Protein AF-A0A957V1R6-F1 (afdb_monomer_lite)

Sequence (101 aa):
YTYDNTAAIDGTAAFANASVSVTCWKPPVVKTANTSYNRVFDYDIVKTADPLEQTIYFTDTATFGYTLQVTKFIKEEYGFAVGGTIVIANPAPIDANLATI

Radius of gyration: 39.87 Å; chains: 1; bounding box: 86×33×103 Å

Secondary structure (DSSP, 8-state):
-EEEEEEE-TTSS-EEEEEEEPPP----EEE--EEEEEEEEEEEEEEEEESS-----TT-----EEEEEEEEEEEEEEEEEEE--EEE---SSS---PPP-

Foldseek 3Di:
DKDKDKDDDPPDPDIDIDIDDDDDWDWDKDKDKDKDKDWDKDKDKDKDWVPPDDDDDPPDDDDIDIDIDIDIDTPDMGDIDIDMDIDTDGPDPDDDDDDDD

Structure (mmCIF, N/CA/C/O backbone):
data_AF-A0A957V1R6-F1
#
_entry.id   AF-A0A957V1R6-F1
#
loop_
_atom_site.group_PDB
_atom_site.id
_atom_site.type_symbol
_atom_site.label_atom_id
_atom_site.label_alt_id
_atom_site.label_comp_id
_atom_site.label_asym_id
_atom_site.label_entity_id
_atom_site.label_seq_id
_atom_site.pdbx_PDB_ins_code
_atom_site.Cartn_x
_atom_site.Cartn_y
_atom_site.Cartn_z
_atom_site.occupancy
_atom_site.B_iso_or_equiv
_atom_site.auth_seq_id
_atom_site.auth_comp_id
_atom_site.auth_asym_id
_atom_site.auth_atom_id
_atom_site.pdbx_PDB_model_num
ATOM 1 N N . TYR A 1 1 ? 16.214 5.463 -34.983 1.00 84.81 1 TYR A N 1
ATOM 2 C CA . TYR A 1 1 ? 17.019 6.686 -35.171 1.00 84.81 1 TYR A CA 1
ATOM 3 C C . TYR A 1 1 ? 17.867 6.483 -36.410 1.00 84.81 1 TYR A C 1
ATOM 5 O O . TYR A 1 1 ? 18.379 5.386 -36.575 1.00 84.81 1 TYR A O 1
ATOM 13 N N . THR A 1 2 ? 17.976 7.474 -37.287 1.00 92.94 2 THR A N 1
ATOM 14 C CA . THR A 1 2 ? 18.847 7.378 -38.465 1.00 92.94 2 THR A CA 1
ATOM 15 C C . THR A 1 2 ? 20.177 8.026 -38.131 1.00 92.94 2 THR A C 1
ATOM 17 O O . THR A 1 2 ? 20.194 9.167 -37.675 1.00 92.94 2 THR A O 1
ATOM 20 N N . TYR A 1 3 ? 21.265 7.286 -38.320 1.00 94.25 3 TYR A N 1
ATOM 21 C CA . TYR A 1 3 ? 22.615 7.811 -38.198 1.00 94.25 3 TYR A CA 1
ATOM 22 C C . TYR A 1 3 ? 23.196 8.012 -39.591 1.00 94.25 3 TYR A C 1
ATOM 24 O O . TYR A 1 3 ? 23.300 7.052 -40.360 1.00 94.25 3 TYR A O 1
ATOM 32 N N . ASP A 1 4 ? 23.572 9.248 -39.888 1.00 95.31 4 ASP A N 1
ATOM 33 C CA . ASP A 1 4 ? 24.214 9.618 -41.141 1.00 95.31 4 ASP A CA 1
ATOM 34 C C . ASP A 1 4 ? 25.728 9.656 -40.944 1.00 95.31 4 ASP A C 1
ATOM 36 O O . ASP A 1 4 ? 26.235 10.197 -39.961 1.00 95.31 4 ASP A O 1
ATOM 40 N N . ASN A 1 5 ? 26.450 9.075 -41.893 1.00 94.50 5 ASN A N 1
ATOM 41 C CA . ASN A 1 5 ? 27.896 9.136 -41.975 1.00 94.50 5 ASN A CA 1
ATOM 42 C C . ASN A 1 5 ? 28.298 9.809 -43.289 1.00 94.50 5 ASN A C 1
ATOM 44 O O . ASN A 1 5 ? 27.835 9.418 -44.364 1.00 94.50 5 ASN A O 1
ATOM 48 N N . THR A 1 6 ? 29.201 10.780 -43.197 1.00 96.12 6 THR A N 1
ATOM 49 C CA . THR A 1 6 ? 29.745 11.508 -44.343 1.00 96.12 6 THR A CA 1
ATOM 50 C C . THR A 1 6 ? 31.246 11.278 -44.411 1.00 96.12 6 THR A C 1
ATOM 52 O O . THR A 1 6 ? 31.976 11.637 -43.490 1.00 96.12 6 THR A O 1
ATOM 55 N N . ALA A 1 7 ? 31.717 10.710 -45.518 1.00 95.25 7 ALA A N 1
ATOM 56 C CA . ALA A 1 7 ? 33.136 10.653 -45.844 1.00 95.25 7 ALA A CA 1
ATOM 57 C C . ALA A 1 7 ? 33.479 11.804 -46.796 1.00 95.25 7 ALA A C 1
ATOM 59 O O . ALA A 1 7 ? 32.769 12.022 -47.778 1.00 95.25 7 ALA A O 1
ATOM 60 N N . ALA A 1 8 ? 34.571 12.519 -46.531 1.00 96.06 8 ALA A N 1
ATOM 61 C CA . ALA A 1 8 ? 35.069 13.598 -47.381 1.00 96.06 8 ALA A CA 1
ATOM 62 C C . ALA A 1 8 ? 36.575 13.442 -47.616 1.00 96.06 8 ALA A C 1
ATOM 64 O O . ALA A 1 8 ? 37.285 12.897 -46.769 1.00 96.06 8 ALA A O 1
ATOM 65 N N . ILE A 1 9 ? 37.055 13.911 -48.768 1.00 95.69 9 ILE A N 1
ATOM 66 C CA . ILE A 1 9 ? 38.485 13.929 -49.100 1.00 95.69 9 ILE A CA 1
ATOM 67 C C . ILE A 1 9 ? 39.021 15.334 -48.833 1.00 95.69 9 ILE A C 1
ATOM 69 O O . ILE A 1 9 ? 38.605 16.292 -49.491 1.00 95.69 9 ILE A O 1
ATOM 73 N N . ASP A 1 10 ? 39.958 15.441 -47.891 1.00 93.00 10 ASP A N 1
ATOM 74 C CA . ASP A 1 10 ? 40.555 16.718 -47.503 1.00 93.00 10 ASP A CA 1
ATOM 75 C C . ASP A 1 10 ? 41.293 17.389 -48.676 1.00 93.00 10 ASP A C 1
ATOM 77 O O . ASP A 1 10 ? 41.910 16.729 -49.514 1.00 93.00 10 ASP A O 1
ATOM 81 N N . GLY A 1 11 ? 41.183 18.714 -48.767 1.00 91.88 11 GLY A N 1
ATOM 82 C CA . GLY A 1 11 ? 41.698 19.500 -49.893 1.00 91.88 11 GLY A CA 1
ATOM 83 C C . GLY A 1 11 ? 40.868 19.427 -51.185 1.00 91.88 11 GLY A C 1
ATOM 84 O O . GLY A 1 11 ? 41.285 19.988 -52.199 1.00 91.88 11 GLY A O 1
ATOM 85 N N . THR A 1 12 ? 39.694 18.782 -51.179 1.00 94.06 12 THR A N 1
ATOM 86 C CA . THR A 1 12 ? 38.767 18.733 -52.327 1.00 94.06 12 THR A CA 1
ATOM 87 C C . THR A 1 12 ? 37.324 19.052 -51.916 1.00 94.06 12 THR A C 1
ATOM 89 O O . THR A 1 12 ? 37.004 19.113 -50.734 1.00 94.06 12 THR A O 1
ATOM 92 N N . ALA A 1 13 ? 36.424 19.222 -52.893 1.00 93.75 13 ALA A N 1
ATOM 93 C CA . ALA A 1 13 ? 34.980 19.338 -52.650 1.00 93.75 13 ALA A CA 1
ATOM 94 C C . ALA A 1 13 ? 34.240 17.980 -52.676 1.00 93.75 13 ALA A C 1
ATOM 96 O O . ALA A 1 13 ? 33.010 17.949 -52.668 1.00 93.75 13 ALA A O 1
ATOM 97 N N . ALA A 1 14 ? 34.960 16.855 -52.764 1.00 95.50 14 ALA A N 1
ATOM 98 C CA . ALA A 1 14 ? 34.356 15.535 -52.901 1.00 95.50 14 ALA A CA 1
ATOM 99 C C . ALA A 1 14 ? 33.896 14.976 -51.546 1.00 95.50 14 ALA A C 1
ATOM 101 O O . ALA A 1 14 ? 34.672 14.913 -50.589 1.00 95.50 14 ALA A O 1
ATOM 102 N N . PHE A 1 15 ? 32.648 14.507 -51.493 1.00 95.88 15 PHE A N 1
ATOM 103 C CA . PHE A 1 15 ? 32.078 13.810 -50.343 1.00 95.88 15 PHE A CA 1
ATOM 104 C C . PHE A 1 15 ? 31.107 12.711 -50.784 1.00 95.88 15 PHE A C 1
ATOM 106 O O . PHE A 1 15 ? 30.566 12.738 -51.890 1.00 95.88 15 PHE A O 1
ATOM 113 N N . ALA A 1 16 ? 30.871 11.752 -49.895 1.00 97.25 16 ALA A N 1
ATOM 114 C CA . ALA A 1 16 ? 29.853 10.722 -50.039 1.00 97.25 16 ALA A CA 1
ATOM 115 C C . ALA A 1 16 ? 29.123 10.534 -48.706 1.00 97.25 16 ALA A C 1
ATOM 117 O O . ALA A 1 16 ? 29.744 10.554 -47.642 1.00 97.25 16 ALA A O 1
ATOM 118 N N . ASN A 1 17 ? 27.808 10.330 -48.777 1.00 96.00 17 ASN A N 1
ATOM 119 C CA . ASN A 1 17 ? 26.959 10.094 -47.613 1.00 96.00 17 ASN A CA 1
ATOM 120 C C . ASN A 1 17 ? 26.430 8.663 -47.622 1.00 96.00 17 ASN A C 1
ATOM 122 O O . ASN A 1 17 ? 26.106 8.117 -48.678 1.00 96.00 17 ASN A O 1
ATOM 126 N N . ALA A 1 18 ? 26.286 8.093 -46.434 1.00 96.56 18 ALA A N 1
ATOM 127 C CA . ALA A 1 18 ? 25.558 6.858 -46.202 1.00 96.56 18 ALA A CA 1
ATOM 128 C C . ALA A 1 18 ? 24.782 6.968 -44.888 1.00 96.56 18 ALA A C 1
ATOM 130 O O . ALA A 1 18 ? 25.246 7.600 -43.943 1.00 96.56 18 ALA A O 1
ATOM 131 N N . SER A 1 19 ? 23.626 6.313 -44.816 1.00 95.25 19 SER A N 1
ATOM 132 C CA . SER A 1 19 ? 22.758 6.350 -43.638 1.00 95.25 19 SER A CA 1
ATOM 133 C C . SER A 1 19 ? 22.452 4.940 -43.159 1.00 95.25 19 SER A C 1
ATOM 135 O O . SER A 1 19 ? 22.253 4.028 -43.964 1.00 95.25 19 SER A O 1
ATOM 137 N N . VAL A 1 20 ? 22.357 4.761 -41.843 1.00 95.19 20 VAL A N 1
ATOM 138 C CA . VAL A 1 20 ? 21.907 3.513 -41.220 1.00 95.19 20 VAL A CA 1
ATOM 139 C C . VAL A 1 20 ? 20.742 3.779 -40.276 1.00 95.19 20 VAL A C 1
ATOM 141 O O . VAL A 1 20 ? 20.750 4.720 -39.484 1.00 95.19 20 VAL A O 1
ATOM 144 N N . SER A 1 21 ? 19.721 2.926 -40.346 1.00 93.81 21 SER A N 1
ATOM 145 C CA . SER A 1 21 ? 18.629 2.933 -39.374 1.00 93.81 21 SER A CA 1
ATOM 146 C C . SER A 1 21 ? 19.026 2.126 -38.142 1.00 93.81 21 SER A C 1
ATOM 148 O O . SER A 1 21 ? 19.163 0.907 -38.196 1.00 93.81 21 SER A O 1
ATOM 150 N N . VAL A 1 22 ? 19.183 2.811 -37.014 1.00 91.69 22 VAL A N 1
ATOM 151 C CA . VAL A 1 22 ? 19.466 2.224 -35.704 1.00 91.69 22 VAL A CA 1
ATOM 152 C C . VAL A 1 22 ? 18.158 1.999 -34.950 1.00 91.69 22 VAL A C 1
ATOM 154 O O . VAL A 1 22 ? 17.406 2.944 -34.675 1.00 91.69 22 VAL A O 1
ATOM 157 N N . THR A 1 23 ? 17.907 0.746 -34.580 1.00 92.62 23 THR A N 1
ATOM 158 C CA . THR A 1 23 ? 16.805 0.372 -33.686 1.00 92.62 23 THR A CA 1
ATOM 159 C C . THR A 1 23 ? 17.340 0.242 -32.267 1.00 92.62 23 THR A C 1
ATOM 161 O O . THR A 1 23 ? 18.184 -0.609 -31.998 1.00 92.62 23 THR A O 1
ATOM 164 N N . CYS A 1 24 ? 16.855 1.088 -31.360 1.00 90.69 24 CYS A N 1
ATOM 165 C CA . CYS A 1 24 ? 17.240 1.053 -29.952 1.00 90.69 24 CYS A CA 1
ATOM 166 C C . CYS A 1 24 ? 16.181 0.303 -29.143 1.00 90.69 24 CYS A C 1
ATOM 168 O O . CYS A 1 24 ? 14.998 0.639 -29.205 1.00 90.69 24 CYS A O 1
ATOM 170 N N . TRP A 1 25 ? 16.615 -0.669 -28.346 1.00 92.25 25 TRP A N 1
ATOM 171 C CA . TRP A 1 25 ? 15.746 -1.469 -27.489 1.00 92.25 25 TRP A CA 1
ATOM 172 C C . TRP A 1 25 ? 15.901 -1.020 -26.041 1.00 92.25 25 TRP A C 1
ATOM 174 O O . TRP A 1 25 ? 17.003 -1.023 -25.497 1.00 92.25 25 TRP A O 1
ATOM 184 N N . LYS A 1 26 ? 14.796 -0.623 -25.409 1.00 90.69 26 LYS A N 1
ATOM 185 C CA . LYS A 1 26 ? 14.761 -0.259 -23.990 1.00 90.69 26 LYS A CA 1
ATOM 186 C C . LYS A 1 26 ? 13.928 -1.296 -23.240 1.00 90.69 26 LYS A C 1
ATOM 188 O O . LYS A 1 26 ? 12.737 -1.395 -23.540 1.00 90.69 26 LYS A O 1
ATOM 193 N N . PRO A 1 27 ? 14.500 -2.029 -22.268 1.00 92.38 27 PRO A N 1
ATOM 194 C CA . PRO A 1 27 ? 13.726 -2.928 -21.424 1.00 92.38 27 PRO A CA 1
ATOM 195 C C . PRO A 1 27 ? 12.591 -2.171 -20.721 1.00 92.38 27 PRO A C 1
ATOM 197 O O . PRO A 1 27 ? 12.860 -1.180 -20.028 1.00 92.38 27 PRO A O 1
ATOM 200 N N . PRO A 1 28 ? 11.321 -2.575 -20.896 1.00 94.12 28 PRO A N 1
ATOM 201 C CA . PRO A 1 28 ? 10.247 -2.048 -20.076 1.00 94.12 28 PRO A CA 1
ATOM 202 C C . PRO A 1 28 ? 10.418 -2.541 -18.640 1.00 94.12 28 PRO A C 1
ATOM 204 O O . PRO A 1 28 ? 10.862 -3.664 -18.394 1.00 94.12 28 PRO A O 1
ATOM 207 N N . VAL A 1 29 ? 10.021 -1.694 -17.694 1.00 95.75 29 VAL A N 1
ATOM 208 C CA . VAL A 1 29 ? 9.969 -2.040 -16.275 1.00 95.75 29 VAL A CA 1
ATOM 209 C C . VAL A 1 29 ? 8.525 -1.922 -15.827 1.00 95.75 29 VAL A C 1
ATOM 211 O O . VAL A 1 29 ? 7.942 -0.838 -15.874 1.00 95.75 29 VAL A O 1
ATOM 214 N N . VAL A 1 30 ? 7.954 -3.038 -15.388 1.00 96.50 30 VAL A N 1
ATOM 215 C CA . VAL A 1 30 ? 6.609 -3.095 -14.814 1.00 96.50 30 VAL A CA 1
ATOM 216 C C . VAL A 1 30 ? 6.742 -3.480 -13.350 1.00 96.50 30 VAL A C 1
ATOM 218 O O . VAL A 1 30 ? 7.511 -4.377 -13.006 1.00 96.50 30 VAL A O 1
ATOM 221 N N . LYS A 1 31 ? 6.005 -2.788 -12.482 1.00 96.56 31 LYS A N 1
ATOM 222 C CA . LYS A 1 31 ? 6.003 -3.059 -11.045 1.00 96.56 31 LYS A CA 1
ATOM 223 C C . LYS A 1 31 ? 4.591 -3.116 -10.495 1.00 96.56 31 LYS A C 1
ATOM 225 O O . LYS A 1 31 ? 3.733 -2.335 -10.904 1.00 96.56 31 LYS A O 1
ATOM 230 N N . THR A 1 32 ? 4.385 -4.009 -9.540 1.00 97.62 32 THR A N 1
ATOM 231 C CA . THR A 1 32 ? 3.182 -4.050 -8.707 1.00 97.62 32 THR A CA 1
ATOM 232 C C . THR A 1 32 ? 3.526 -3.608 -7.289 1.00 97.62 32 THR A C 1
ATOM 234 O O . THR A 1 32 ? 4.669 -3.736 -6.850 1.00 97.62 32 THR A O 1
ATOM 237 N N . ALA A 1 33 ? 2.546 -3.051 -6.582 1.00 97.56 33 ALA A N 1
ATOM 238 C CA . ALA A 1 33 ? 2.683 -2.676 -5.182 1.00 97.56 33 ALA A CA 1
ATOM 239 C C . ALA A 1 33 ? 1.397 -3.050 -4.447 1.00 97.56 33 ALA A C 1
ATOM 241 O O . ALA A 1 33 ? 0.355 -2.430 -4.643 1.00 97.56 33 ALA A O 1
ATOM 242 N N . ASN A 1 34 ? 1.489 -4.076 -3.613 1.00 98.12 34 ASN A N 1
ATOM 243 C CA . ASN A 1 34 ? 0.439 -4.513 -2.711 1.00 98.12 34 ASN A CA 1
ATOM 244 C C . ASN A 1 34 ? 0.835 -4.068 -1.310 1.00 98.12 34 ASN A C 1
ATOM 246 O O . ASN A 1 34 ? 1.841 -4.529 -0.765 1.00 98.12 34 ASN A O 1
ATOM 250 N N . THR A 1 35 ? 0.075 -3.130 -0.759 1.00 98.19 35 THR A N 1
ATOM 251 C CA . THR A 1 35 ? 0.341 -2.562 0.559 1.00 98.19 35 THR A CA 1
ATOM 252 C C . THR A 1 35 ? -0.545 -3.221 1.606 1.00 98.19 35 THR A C 1
ATOM 254 O O . THR A 1 35 ? -1.692 -3.582 1.342 1.00 98.19 35 THR A O 1
ATOM 257 N N . SER A 1 36 ? -0.013 -3.374 2.812 1.00 98.12 36 SER A N 1
ATOM 258 C CA . SER A 1 36 ? -0.768 -3.874 3.958 1.00 98.12 36 SER A CA 1
ATOM 259 C C . SER A 1 36 ? -0.274 -3.235 5.246 1.00 98.12 36 SER A C 1
ATOM 261 O O . SER A 1 36 ? 0.898 -2.879 5.361 1.00 98.12 36 SER A O 1
ATOM 263 N N . TYR A 1 37 ? -1.171 -3.117 6.219 1.00 98.62 37 TYR A N 1
ATOM 264 C CA . TYR A 1 37 ? -0.856 -2.777 7.601 1.00 98.62 37 TYR A CA 1
ATOM 265 C C . TYR A 1 37 ? -1.987 -3.270 8.510 1.00 98.62 37 TYR A C 1
ATOM 267 O O . TYR A 1 37 ? -3.105 -3.523 8.051 1.00 98.62 37 TYR A O 1
ATOM 275 N N . ASN A 1 38 ? -1.692 -3.388 9.798 1.00 98.50 38 ASN A N 1
ATOM 276 C CA . ASN A 1 38 ? -2.652 -3.706 10.842 1.00 98.50 38 ASN A CA 1
ATOM 277 C C . ASN A 1 38 ? -3.096 -2.419 11.536 1.00 98.50 38 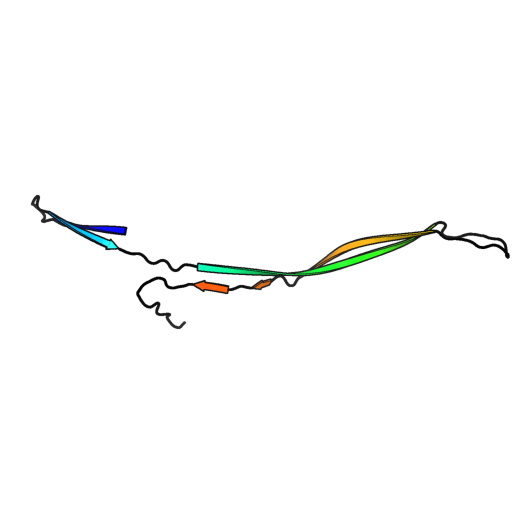ASN A C 1
ATOM 279 O O . ASN A 1 38 ? -2.278 -1.542 11.813 1.00 98.50 38 ASN A O 1
ATOM 283 N N . ARG A 1 39 ? -4.385 -2.337 11.870 1.00 98.31 39 ARG A N 1
ATOM 284 C CA . ARG A 1 39 ? -4.960 -1.249 12.665 1.00 98.31 39 ARG A CA 1
ATOM 285 C C . ARG A 1 39 ? -5.754 -1.830 13.824 1.00 98.31 39 ARG A C 1
ATOM 287 O O . ARG A 1 39 ? -6.687 -2.602 13.607 1.00 98.31 39 ARG A O 1
ATOM 294 N N . VAL A 1 40 ? -5.397 -1.433 15.039 1.00 98.31 40 VAL A N 1
ATOM 295 C CA . VAL A 1 40 ? -6.088 -1.829 16.269 1.00 98.31 40 VAL A CA 1
ATOM 296 C C . VAL A 1 40 ? -6.994 -0.692 16.711 1.00 98.31 40 VAL A C 1
ATOM 298 O O . VAL A 1 40 ? -6.577 0.465 16.793 1.00 98.31 40 VAL A O 1
ATOM 301 N N . PHE A 1 41 ? -8.244 -1.035 17.000 1.00 97.81 41 PHE A N 1
ATOM 302 C CA . PHE A 1 41 ? -9.214 -0.113 17.568 1.00 97.81 41 PHE A CA 1
ATOM 303 C C . PHE A 1 41 ? -9.494 -0.494 19.010 1.00 97.81 41 PHE A C 1
ATOM 305 O O . PHE A 1 41 ? -9.784 -1.657 19.286 1.00 97.81 41 PHE A O 1
ATOM 312 N N . ASP A 1 42 ? -9.486 0.508 19.876 1.00 98.00 42 ASP A N 1
ATOM 313 C CA . ASP A 1 42 ? -10.018 0.395 21.225 1.00 98.00 42 ASP A CA 1
ATOM 314 C C . ASP A 1 42 ? -11.350 1.147 21.305 1.00 98.00 42 ASP A C 1
ATOM 316 O O . ASP A 1 42 ? -11.683 2.003 20.471 1.00 98.00 42 ASP A O 1
ATOM 320 N N . TYR A 1 43 ? -12.133 0.775 22.311 1.00 97.56 43 TYR A N 1
ATOM 321 C CA . TYR A 1 43 ? -13.446 1.334 22.574 1.00 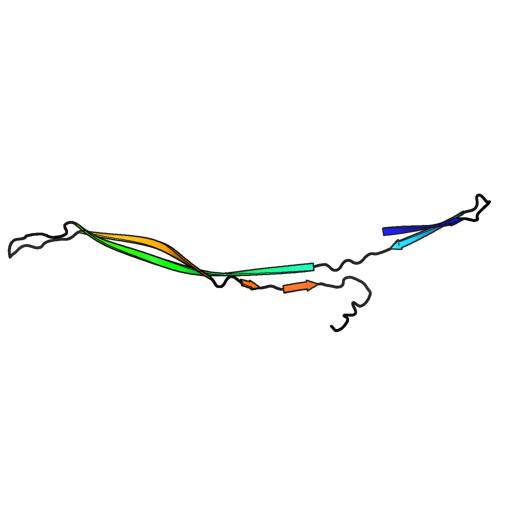97.56 43 TYR A CA 1
ATOM 322 C C . TYR A 1 43 ? -13.515 1.721 24.041 1.00 97.56 43 TYR A C 1
ATOM 324 O O . TYR A 1 43 ? -13.302 0.881 24.913 1.00 97.56 43 TYR A O 1
ATOM 332 N N . ASP A 1 44 ? -13.842 2.978 24.295 1.00 97.56 44 ASP A N 1
ATOM 333 C CA . ASP A 1 44 ? -14.262 3.421 25.615 1.00 97.56 44 ASP A CA 1
ATOM 334 C C . ASP A 1 44 ? -15.788 3.330 25.702 1.00 97.56 44 ASP A C 1
ATOM 336 O O . ASP A 1 44 ? -16.491 3.776 24.791 1.00 97.56 44 ASP A O 1
ATOM 340 N N . ILE A 1 45 ? -16.299 2.702 26.760 1.00 97.44 45 ILE A N 1
ATOM 341 C CA . ILE A 1 45 ? -17.732 2.478 26.960 1.00 97.44 45 ILE A CA 1
ATOM 342 C C . ILE A 1 45 ? -18.110 3.020 28.329 1.00 97.44 45 ILE A C 1
ATOM 344 O O . ILE A 1 45 ? -17.825 2.411 29.359 1.00 97.44 45 ILE A O 1
ATOM 348 N N . VAL A 1 46 ? -18.824 4.138 28.323 1.00 97.50 46 VAL A N 1
ATOM 349 C CA . VAL A 1 46 ? -19.333 4.774 29.533 1.00 97.50 46 VAL A CA 1
ATOM 350 C C . VAL A 1 46 ? -20.816 4.460 29.666 1.00 97.50 46 VAL A C 1
ATOM 352 O O . VAL A 1 46 ? -21.604 4.721 28.756 1.00 97.50 46 VAL A O 1
ATOM 355 N N . LYS A 1 47 ? -21.200 3.901 30.816 1.00 97.00 47 LYS A N 1
ATOM 356 C CA . LYS A 1 47 ? -22.596 3.680 31.194 1.00 97.00 47 LYS A CA 1
ATOM 357 C C . LYS A 1 47 ? -22.977 4.646 32.303 1.00 97.00 47 LYS A C 1
ATOM 359 O O . LYS A 1 47 ? -22.337 4.654 33.350 1.00 97.00 47 LYS A O 1
ATOM 364 N N . THR A 1 48 ? -24.048 5.398 32.101 1.00 96.88 48 THR A N 1
ATOM 365 C CA . THR A 1 48 ? -24.639 6.254 33.133 1.00 96.88 48 THR A CA 1
ATOM 366 C C . THR A 1 48 ? -26.070 5.823 33.415 1.00 96.88 48 THR A C 1
ATOM 368 O O . THR A 1 48 ? -26.745 5.274 32.542 1.00 96.88 48 THR A O 1
ATOM 371 N N . ALA A 1 49 ? -26.507 6.017 34.657 1.00 97.06 49 ALA A N 1
ATOM 372 C CA . ALA A 1 49 ? -27.881 5.806 35.092 1.00 97.06 49 ALA A CA 1
ATOM 373 C C . ALA A 1 49 ? -28.505 7.164 35.415 1.00 97.06 49 ALA A C 1
ATOM 375 O O . ALA A 1 49 ? -27.835 8.000 36.020 1.00 97.06 49 ALA A O 1
ATOM 376 N N . ASP A 1 50 ? -29.759 7.371 35.027 1.00 94.69 50 ASP A N 1
ATOM 377 C CA . ASP A 1 50 ? -30.533 8.540 35.435 1.00 94.69 50 ASP A CA 1
ATOM 378 C C . ASP A 1 50 ? -31.952 8.115 35.863 1.00 94.69 50 ASP A C 1
ATOM 380 O O . ASP A 1 50 ? -32.697 7.551 35.046 1.00 94.69 50 ASP A O 1
ATOM 384 N N . PRO A 1 51 ? -32.327 8.325 37.140 1.00 93.62 51 PRO A N 1
ATOM 385 C CA . PRO A 1 51 ? -31.478 8.824 38.236 1.00 93.62 51 PRO A CA 1
ATOM 386 C C . PRO A 1 51 ? -30.446 7.779 38.696 1.00 93.62 51 PRO A C 1
ATOM 388 O O . PRO A 1 51 ? -30.571 6.606 38.378 1.00 93.62 51 PRO A O 1
ATOM 391 N N . LEU A 1 52 ? -29.415 8.176 39.447 1.00 94.44 52 LEU A N 1
ATOM 392 C CA . LEU A 1 52 ? -28.404 7.242 39.985 1.00 94.44 52 LEU A CA 1
ATOM 393 C C . LEU A 1 52 ? -28.934 6.390 41.146 1.00 94.44 52 LEU A C 1
ATOM 395 O O . LEU A 1 52 ? -28.523 5.245 41.310 1.00 94.44 52 LEU A O 1
ATOM 399 N N . GLU A 1 53 ? -29.869 6.939 41.919 1.00 94.38 53 GLU A N 1
ATOM 400 C CA . GLU A 1 53 ? -30.513 6.295 43.062 1.00 94.38 53 GLU A CA 1
ATOM 401 C C . GLU A 1 53 ? -31.980 6.746 43.141 1.00 94.38 53 GLU A C 1
ATOM 403 O O . GLU A 1 53 ? -32.327 7.840 42.690 1.00 94.38 53 GLU A O 1
ATOM 408 N N . GLN A 1 54 ? -32.848 5.909 43.715 1.00 95.00 54 GLN A N 1
ATOM 409 C CA . GLN A 1 54 ? -34.244 6.251 44.005 1.00 95.00 54 GLN A CA 1
ATOM 410 C C . GLN A 1 54 ? -34.656 5.674 45.359 1.00 95.00 54 GLN A C 1
ATOM 412 O O . GLN A 1 54 ? -34.309 4.539 45.685 1.00 95.00 54 GLN A O 1
ATOM 417 N N . THR A 1 55 ? -35.458 6.431 46.108 1.00 95.38 55 THR A N 1
ATOM 418 C CA . THR A 1 55 ? -36.140 5.951 47.316 1.00 95.38 55 THR A CA 1
ATOM 419 C C . THR A 1 55 ? -37.598 5.671 46.978 1.00 95.38 55 THR A C 1
ATOM 421 O O . THR A 1 55 ? -38.287 6.554 46.471 1.00 95.38 55 THR A O 1
ATOM 424 N N . ILE A 1 56 ? -38.070 4.460 47.279 1.00 94.31 56 ILE A N 1
ATOM 425 C CA . ILE A 1 56 ? -39.441 4.006 47.008 1.00 94.31 56 ILE A CA 1
ATOM 426 C C . ILE A 1 56 ? -40.052 3.338 48.247 1.00 94.31 56 ILE A C 1
ATOM 428 O O . ILE A 1 56 ? -39.328 2.926 49.156 1.00 94.31 56 ILE A O 1
ATOM 432 N N . TYR A 1 57 ? -41.381 3.222 48.294 1.00 95.62 57 TYR A N 1
ATOM 433 C CA . TYR A 1 57 ? -42.070 2.484 49.356 1.00 95.62 57 TYR A CA 1
ATOM 434 C C . TYR A 1 57 ? -41.968 0.964 49.149 1.00 95.62 57 TYR A C 1
ATOM 436 O O . TYR A 1 57 ? -41.710 0.486 48.050 1.00 95.62 57 TYR A O 1
ATOM 444 N N . PHE A 1 58 ? -42.197 0.191 50.218 1.00 89.44 58 PHE A N 1
ATOM 445 C CA . PHE A 1 58 ? -41.984 -1.267 50.260 1.00 89.44 58 PHE A CA 1
ATOM 446 C C . PHE A 1 58 ? -42.744 -2.065 49.182 1.00 89.44 58 PHE A C 1
ATOM 448 O O . PHE A 1 58 ? -42.347 -3.177 48.849 1.00 89.44 58 PHE A O 1
ATOM 455 N N . THR A 1 59 ? -43.828 -1.514 48.636 1.00 94.12 59 THR A N 1
ATOM 456 C CA . THR A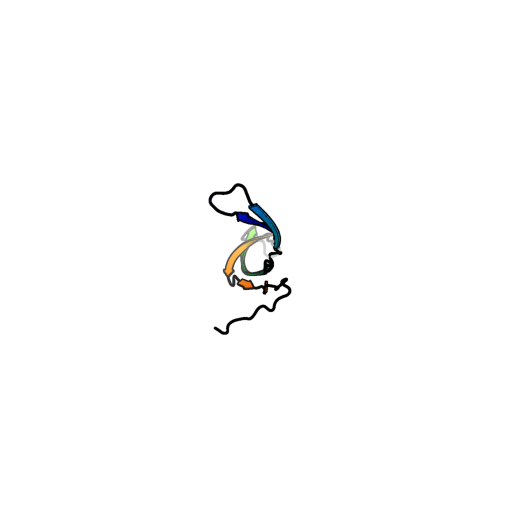 1 59 ? -44.663 -2.167 47.617 1.00 94.12 59 THR A CA 1
ATOM 457 C C . THR A 1 59 ? -44.453 -1.634 46.199 1.00 94.12 59 THR A C 1
ATOM 459 O O . THR A 1 59 ? -45.106 -2.124 45.281 1.00 94.12 59 THR A O 1
ATOM 462 N N . ASP A 1 60 ? -43.573 -0.650 46.010 1.00 95.12 60 ASP A N 1
ATOM 463 C CA . ASP A 1 60 ? -43.389 0.032 44.728 1.00 95.12 60 ASP A CA 1
ATOM 464 C C . ASP A 1 60 ? -42.218 -0.546 43.923 1.00 95.12 60 ASP A C 1
ATOM 466 O O . ASP A 1 60 ? -41.354 -1.263 44.432 1.00 95.12 60 ASP A O 1
ATOM 470 N N . THR A 1 61 ? -42.168 -0.191 42.638 1.00 92.50 61 THR A N 1
ATOM 471 C CA . THR A 1 61 ? -41.056 -0.510 41.736 1.00 92.50 61 THR A CA 1
ATOM 472 C C . THR A 1 61 ? -40.424 0.764 41.191 1.00 92.50 61 THR A C 1
ATOM 474 O O . THR A 1 61 ? -41.137 1.662 40.747 1.00 92.50 61 THR A O 1
ATOM 477 N N . ALA A 1 62 ? -39.094 0.809 41.157 1.00 92.56 62 ALA A N 1
ATOM 478 C CA . ALA A 1 62 ? -38.321 1.871 40.521 1.00 92.56 62 ALA A CA 1
ATOM 479 C C . ALA A 1 62 ? -37.847 1.451 39.125 1.00 92.56 62 ALA A C 1
ATOM 481 O O . ALA A 1 62 ? -37.458 0.302 38.905 1.00 92.56 62 ALA A O 1
ATOM 482 N N . THR A 1 63 ? -37.808 2.405 38.197 1.00 95.12 63 THR A N 1
ATOM 483 C CA . THR A 1 63 ? -37.192 2.236 36.875 1.00 95.12 63 THR A CA 1
ATOM 484 C C . THR A 1 63 ? -36.006 3.171 36.725 1.00 95.12 63 THR A C 1
ATOM 486 O O . THR A 1 63 ? -36.102 4.352 37.055 1.00 95.12 63 THR A O 1
ATOM 489 N N . PHE A 1 64 ? -34.924 2.651 36.158 1.00 95.38 64 PHE A N 1
ATOM 490 C CA . PHE A 1 64 ? -33.707 3.399 35.867 1.00 95.38 64 PHE A CA 1
ATOM 491 C C . PHE A 1 64 ? -33.529 3.515 34.357 1.00 95.38 64 PHE A C 1
ATOM 493 O O . PHE A 1 64 ? -33.545 2.504 33.648 1.00 95.38 64 PHE A O 1
ATOM 500 N N . GLY A 1 65 ? -33.348 4.740 33.866 1.00 96.75 65 GLY A N 1
ATOM 501 C CA . GLY A 1 65 ? -32.859 4.963 32.513 1.00 96.75 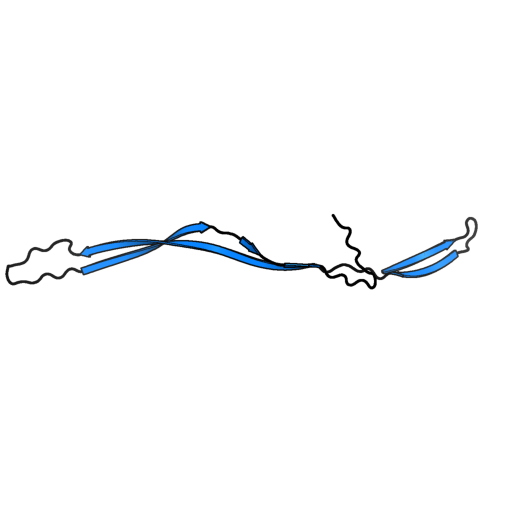65 GLY A CA 1
ATOM 502 C C . GLY A 1 65 ? -31.354 4.730 32.481 1.00 96.75 65 GLY A C 1
ATOM 503 O O . GLY A 1 65 ? -30.645 5.186 33.374 1.00 96.75 65 GLY A O 1
ATOM 504 N N . TYR A 1 66 ? -30.854 4.030 31.465 1.00 95.94 66 TYR A N 1
ATOM 505 C CA . TYR A 1 66 ? -29.417 3.887 31.252 1.00 95.94 66 TYR A CA 1
ATOM 506 C C . TYR A 1 66 ? -29.023 4.437 29.892 1.00 95.94 66 TYR A C 1
ATOM 508 O O . TYR A 1 66 ? -29.620 4.077 28.877 1.00 95.94 66 TYR A O 1
ATOM 516 N N . THR A 1 67 ? -27.961 5.233 29.877 1.00 97.38 67 THR A N 1
ATOM 517 C CA . THR A 1 67 ? -27.335 5.726 28.651 1.00 97.38 67 THR A CA 1
ATOM 518 C C . THR A 1 67 ? -25.976 5.062 28.492 1.00 97.38 67 THR A C 1
ATOM 520 O O . THR A 1 67 ? -25.189 4.998 29.436 1.00 97.38 67 THR A O 1
ATOM 523 N N . LEU A 1 68 ? -25.706 4.546 27.292 1.00 97.19 68 LEU A N 1
ATOM 524 C CA . LEU A 1 68 ? -24.407 4.003 26.907 1.00 97.19 68 LEU A CA 1
ATOM 525 C C . LEU A 1 68 ? -23.776 4.922 25.869 1.00 97.19 68 LEU A C 1
ATOM 527 O O . LEU A 1 68 ? -24.338 5.122 24.793 1.00 97.19 68 LEU A O 1
ATOM 531 N N . GLN A 1 69 ? -22.592 5.436 26.174 1.00 97.31 69 GLN A N 1
ATOM 532 C CA . GLN A 1 69 ? -21.759 6.151 25.220 1.00 97.31 69 GLN A CA 1
ATOM 533 C C . GLN A 1 69 ? -20.568 5.274 24.852 1.00 97.31 69 GLN A C 1
ATOM 535 O O . GLN A 1 69 ? -19.788 4.885 25.716 1.00 97.31 69 GLN A O 1
ATOM 540 N N . VAL A 1 70 ? -20.433 4.977 23.560 1.00 97.38 70 VAL A N 1
ATOM 541 C CA . VAL A 1 70 ? -19.328 4.182 23.019 1.00 97.38 70 VAL A CA 1
ATOM 542 C C . VAL A 1 70 ? -18.463 5.079 22.145 1.00 97.38 70 VAL A C 1
ATOM 544 O O . VAL A 1 70 ? -18.925 5.583 21.122 1.00 97.38 70 VAL A O 1
ATOM 547 N N . THR A 1 71 ? -17.200 5.247 22.519 1.00 97.75 71 THR A N 1
ATOM 548 C CA . THR A 1 71 ? -16.219 6.030 21.764 1.00 97.75 71 THR A CA 1
ATOM 549 C C . THR A 1 71 ? -15.175 5.093 21.176 1.00 97.75 71 THR A C 1
ATOM 551 O O . THR A 1 71 ? -14.398 4.482 21.902 1.00 97.75 71 THR A O 1
ATOM 554 N N . LYS A 1 72 ? -15.146 4.983 19.846 1.00 97.44 72 LYS A N 1
ATOM 555 C CA . LYS A 1 72 ? -14.135 4.212 19.112 1.00 97.44 72 LYS A CA 1
ATOM 556 C C . LYS A 1 72 ? -12.941 5.100 18.773 1.00 97.44 72 LYS A C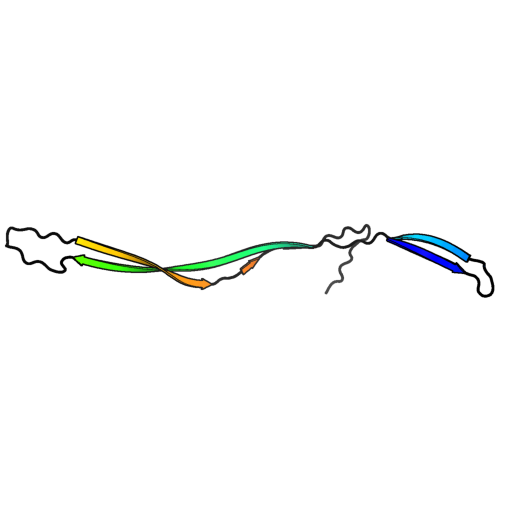 1
ATOM 558 O O . LYS A 1 72 ? -13.132 6.169 18.197 1.00 97.44 72 LYS A O 1
ATOM 563 N N . PHE 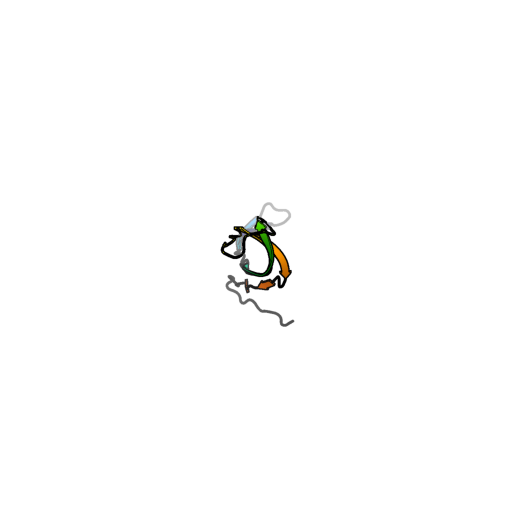A 1 73 ? -11.724 4.627 19.018 1.00 97.19 73 PHE A N 1
ATOM 564 C CA . PHE A 1 73 ? -10.503 5.320 18.602 1.00 97.19 73 PHE A CA 1
ATOM 565 C C . PHE A 1 73 ? -9.434 4.342 18.106 1.00 97.19 73 PHE A C 1
ATOM 567 O O . PHE A 1 73 ? -9.481 3.139 18.367 1.00 97.19 73 PHE A O 1
ATOM 574 N N . ILE A 1 74 ? -8.490 4.857 17.316 1.00 97.88 74 ILE A N 1
ATOM 575 C CA . ILE A 1 74 ? -7.343 4.076 16.846 1.00 97.88 74 ILE A CA 1
ATOM 576 C C . ILE A 1 74 ? -6.349 4.003 17.999 1.00 97.88 74 ILE A C 1
ATOM 578 O O . ILE A 1 74 ? -5.866 5.035 18.458 1.00 97.88 74 ILE A O 1
ATOM 582 N N . LYS A 1 75 ? -6.061 2.788 18.461 1.00 97.75 75 LYS A N 1
ATOM 583 C CA . LYS A 1 75 ? -5.061 2.545 19.500 1.00 97.75 75 LYS A CA 1
ATOM 584 C C . LYS A 1 75 ? -3.660 2.529 18.902 1.00 97.75 75 LYS A C 1
ATOM 586 O O . LYS A 1 75 ? -2.748 3.147 19.436 1.00 97.75 75 LYS A O 1
ATOM 591 N N . GLU A 1 76 ? -3.503 1.797 17.802 1.00 98.06 76 GLU A N 1
ATOM 592 C CA . GLU A 1 76 ? -2.199 1.524 17.208 1.00 98.06 76 GLU A CA 1
ATOM 593 C C . GLU A 1 76 ? -2.328 1.136 15.732 1.00 98.06 76 GLU A C 1
ATOM 595 O O . GLU A 1 76 ? -3.314 0.519 15.311 1.00 98.06 76 GLU A O 1
ATOM 600 N N . GLU A 1 77 ? -1.288 1.453 14.964 1.00 98.50 77 GLU A N 1
ATOM 601 C CA . GLU A 1 77 ? -1.063 0.948 13.615 1.00 98.50 77 GLU A CA 1
ATOM 602 C C . GLU A 1 77 ? 0.345 0.376 13.509 1.00 98.50 77 GLU A C 1
ATOM 604 O O . GLU A 1 77 ? 1.314 1.002 13.937 1.00 98.50 77 GLU A O 1
ATOM 609 N N . TYR A 1 78 ? 0.469 -0.815 12.933 1.00 98.12 78 TYR A N 1
ATOM 610 C CA . TYR A 1 78 ? 1.753 -1.505 12.814 1.00 98.12 78 TYR A CA 1
ATOM 611 C C . TYR A 1 78 ? 1.736 -2.506 11.658 1.00 98.12 78 TYR A C 1
ATOM 613 O O . TYR A 1 78 ? 0.732 -2.674 10.969 1.00 98.12 78 TYR A O 1
ATOM 621 N N . GLY A 1 79 ? 2.858 -3.191 11.424 1.00 98.06 79 GLY A N 1
ATOM 622 C CA . GLY A 1 79 ? 2.940 -4.221 10.381 1.00 98.06 79 GLY A CA 1
ATOM 623 C C . GLY A 1 79 ? 2.871 -3.659 8.959 1.00 98.06 79 GLY A C 1
ATOM 624 O O . GLY A 1 79 ? 2.399 -4.340 8.053 1.00 98.06 79 GLY A O 1
ATOM 625 N N . PHE A 1 80 ? 3.313 -2.413 8.769 1.00 98.31 80 PHE A N 1
ATOM 626 C CA . PHE A 1 80 ? 3.404 -1.785 7.456 1.00 98.31 80 PHE A CA 1
ATOM 627 C C . PHE A 1 80 ? 4.310 -2.606 6.539 1.00 98.31 80 PHE A C 1
ATOM 629 O O . PHE A 1 80 ? 5.482 -2.829 6.842 1.00 98.31 80 PHE A O 1
ATOM 636 N N . ALA A 1 81 ? 3.768 -3.034 5.406 1.00 98.25 81 ALA A N 1
ATOM 637 C CA . ALA A 1 81 ? 4.494 -3.805 4.415 1.00 98.25 81 ALA A CA 1
ATOM 638 C C . ALA A 1 81 ? 4.079 -3.401 3.000 1.00 98.25 81 ALA A C 1
ATOM 640 O O . ALA A 1 81 ? 2.937 -3.010 2.740 1.00 98.25 81 ALA A O 1
ATOM 641 N N . VAL A 1 82 ? 5.034 -3.527 2.078 1.00 98.12 82 VAL A N 1
ATOM 642 C CA . VAL A 1 82 ? 4.805 -3.409 0.640 1.00 98.12 82 VAL A CA 1
ATOM 643 C C . VAL A 1 82 ? 5.419 -4.631 -0.021 1.00 98.12 82 VAL A C 1
ATOM 645 O O . VAL A 1 82 ? 6.633 -4.816 0.002 1.00 98.12 82 VAL A O 1
ATOM 648 N N . GLY A 1 83 ? 4.567 -5.477 -0.586 1.00 97.25 83 GLY A N 1
ATOM 649 C CA . GLY A 1 83 ? 4.968 -6.621 -1.393 1.00 97.25 83 GLY A CA 1
ATOM 650 C C . GLY A 1 83 ? 4.660 -6.371 -2.861 1.00 97.25 83 GLY A C 1
ATOM 651 O O . GLY A 1 83 ? 3.756 -5.610 -3.204 1.00 97.25 83 GLY A O 1
ATOM 652 N N . GLY A 1 84 ? 5.383 -7.027 -3.756 1.00 97.12 84 GLY A N 1
ATOM 653 C CA . GLY A 1 84 ? 5.127 -6.896 -5.182 1.00 97.12 84 GLY A CA 1
ATOM 654 C C . GLY A 1 84 ? 6.185 -7.575 -6.025 1.00 97.12 84 GLY A C 1
ATOM 655 O O . GLY A 1 84 ? 7.129 -8.178 -5.520 1.00 97.12 84 GLY A O 1
ATOM 656 N N . THR A 1 85 ? 6.006 -7.460 -7.331 1.00 97.56 85 THR A N 1
ATOM 657 C CA . THR A 1 85 ? 6.917 -7.991 -8.338 1.00 97.56 85 THR A CA 1
ATOM 658 C C . THR A 1 85 ? 7.466 -6.856 -9.182 1.00 97.56 85 THR A C 1
ATOM 660 O O . THR A 1 85 ? 6.756 -5.901 -9.508 1.00 97.56 85 THR A O 1
ATOM 663 N N . ILE A 1 86 ? 8.740 -6.973 -9.544 1.00 96.62 86 ILE A N 1
ATOM 664 C CA . ILE A 1 86 ? 9.376 -6.151 -10.568 1.00 96.62 86 ILE A CA 1
ATOM 665 C C . ILE A 1 86 ? 9.663 -7.081 -11.735 1.00 96.62 86 ILE A C 1
ATOM 667 O O . ILE A 1 86 ? 10.338 -8.095 -11.573 1.00 96.62 86 ILE A O 1
ATOM 671 N N . VAL A 1 87 ? 9.131 -6.739 -12.902 1.00 95.00 87 VAL A N 1
ATOM 672 C CA . VAL A 1 87 ? 9.334 -7.493 -14.136 1.00 95.00 87 VAL A CA 1
ATOM 673 C C . VAL A 1 87 ? 10.098 -6.615 -15.111 1.00 95.00 87 VAL A C 1
ATOM 675 O O . VAL A 1 87 ? 9.677 -5.499 -15.426 1.00 95.00 87 VAL A O 1
ATOM 678 N N . ILE A 1 88 ? 11.224 -7.144 -15.581 1.00 93.31 88 ILE A N 1
ATOM 679 C CA . ILE A 1 88 ? 12.054 -6.557 -16.628 1.00 93.31 88 ILE A CA 1
ATOM 680 C C . ILE A 1 88 ? 12.050 -7.555 -17.780 1.00 93.31 88 ILE A C 1
ATOM 682 O O . ILE A 1 88 ? 12.468 -8.698 -17.608 1.00 93.31 88 ILE A O 1
ATOM 686 N N . ALA A 1 89 ? 11.553 -7.135 -18.940 1.00 91.69 89 ALA A N 1
ATOM 687 C CA . ALA A 1 89 ? 11.560 -7.955 -20.148 1.00 91.69 89 ALA A CA 1
ATOM 688 C C . ALA A 1 89 ? 12.643 -7.455 -21.105 1.00 91.69 89 ALA A C 1
ATOM 690 O O . ALA A 1 89 ? 12.861 -6.249 -21.211 1.00 91.69 89 ALA A O 1
ATOM 691 N N . ASN A 1 90 ? 13.305 -8.364 -21.819 1.00 92.88 90 ASN A N 1
ATOM 692 C CA . ASN A 1 90 ? 14.211 -7.999 -22.901 1.00 92.88 90 ASN A CA 1
ATOM 693 C C . ASN A 1 90 ? 13.442 -7.988 -24.235 1.00 92.88 90 ASN A C 1
ATOM 695 O O . ASN A 1 90 ? 13.072 -9.060 -24.707 1.00 92.88 90 ASN A O 1
ATOM 699 N N . PRO A 1 91 ? 13.180 -6.818 -24.847 1.00 93.50 91 PRO A N 1
ATOM 700 C CA . PRO A 1 91 ? 12.510 -6.750 -26.142 1.00 93.50 91 PRO A CA 1
ATOM 701 C C . PRO A 1 91 ? 13.484 -6.882 -27.324 1.00 93.50 91 PRO A C 1
ATOM 703 O O . PRO A 1 91 ? 13.035 -6.920 -28.465 1.00 93.50 91 PRO A O 1
ATOM 706 N N . ALA A 1 92 ? 14.800 -6.887 -27.079 1.00 93.12 92 ALA A N 1
ATOM 707 C CA . ALA A 1 92 ? 15.799 -6.908 -28.137 1.00 93.12 92 ALA A CA 1
ATOM 708 C C . ALA A 1 92 ? 15.910 -8.299 -28.791 1.00 93.12 92 ALA A C 1
ATOM 710 O O . ALA A 1 92 ? 15.758 -9.308 -28.106 1.00 93.12 92 ALA A O 1
ATOM 711 N N . PRO A 1 93 ? 16.270 -8.382 -30.086 1.00 92.62 93 PRO A N 1
ATOM 712 C CA . PRO A 1 93 ? 16.503 -9.644 -30.797 1.00 92.62 93 PRO A CA 1
ATOM 713 C C . PRO A 1 93 ? 17.857 -10.291 -30.446 1.00 92.62 93 PRO A C 1
ATOM 715 O O . PRO A 1 93 ? 18.368 -11.111 -31.203 1.00 92.62 93 PRO A O 1
ATOM 718 N N . ILE A 1 94 ? 18.470 -9.873 -29.339 1.00 91.94 94 ILE A N 1
ATOM 719 C CA . ILE A 1 94 ? 19.746 -10.371 -28.830 1.00 91.94 94 ILE A CA 1
ATOM 720 C C . ILE A 1 94 ? 19.550 -10.817 -27.388 1.00 91.94 94 ILE A C 1
ATOM 722 O O . ILE A 1 94 ? 18.803 -10.180 -26.640 1.00 91.94 94 ILE A O 1
ATOM 726 N N . ASP A 1 95 ? 20.228 -11.889 -26.996 1.00 90.56 95 ASP A N 1
ATOM 727 C CA . ASP A 1 95 ? 20.093 -12.448 -25.656 1.00 90.56 95 ASP A CA 1
ATOM 728 C C . ASP A 1 95 ? 20.622 -11.490 -24.583 1.00 90.56 95 ASP A C 1
ATOM 730 O O . ASP A 1 95 ? 21.674 -10.858 -24.722 1.00 90.56 95 ASP A O 1
ATOM 734 N N . ALA A 1 96 ? 19.887 -11.405 -23.474 1.00 87.88 96 ALA A N 1
ATOM 735 C CA . ALA A 1 96 ? 20.304 -10.663 -22.294 1.00 87.88 96 ALA A CA 1
ATOM 736 C C . ALA A 1 96 ? 21.127 -11.584 -21.386 1.00 87.88 96 ALA A C 1
ATOM 738 O O . ALA A 1 96 ? 20.585 -12.253 -20.506 1.00 87.88 96 ALA A O 1
ATOM 739 N N . ASN A 1 97 ? 22.442 -11.621 -21.604 1.00 86.81 97 ASN A N 1
ATOM 740 C CA . ASN A 1 97 ? 23.348 -12.373 -20.742 1.00 86.81 97 ASN A CA 1
ATOM 741 C C . ASN A 1 97 ? 23.437 -11.707 -19.365 1.00 86.81 97 ASN A C 1
ATOM 743 O O . ASN A 1 97 ? 23.933 -10.587 -19.230 1.00 86.81 97 ASN A O 1
ATOM 747 N N . LEU A 1 98 ? 22.958 -12.408 -18.341 1.00 82.25 98 LEU A N 1
ATOM 748 C CA . LEU A 1 98 ? 23.115 -11.993 -16.954 1.00 82.25 98 LEU A CA 1
ATOM 749 C C . LEU A 1 98 ? 24.510 -12.408 -16.484 1.00 82.25 98 LEU A C 1
ATOM 751 O O . LEU A 1 98 ? 24.852 -13.588 -16.522 1.00 82.25 98 LEU A O 1
ATOM 755 N N . ALA A 1 99 ? 25.316 -11.446 -16.039 1.00 76.81 99 ALA A N 1
ATOM 756 C CA . ALA A 1 99 ? 26.522 -11.773 -15.293 1.00 76.81 99 ALA A CA 1
ATOM 757 C C . ALA A 1 99 ? 26.107 -12.317 -13.919 1.00 76.81 99 ALA A C 1
ATOM 759 O O . ALA A 1 99 ? 25.291 -11.702 -13.229 1.00 76.81 99 ALA A O 1
ATOM 760 N N . THR A 1 100 ? 26.646 -13.469 -13.526 1.00 75.00 100 THR A N 1
ATOM 761 C CA . THR A 1 100 ? 26.576 -13.922 -12.133 1.00 75.00 100 THR A CA 1
ATOM 762 C C . THR A 1 100 ? 27.272 -12.905 -11.236 1.00 75.00 100 THR A C 1
ATOM 764 O O . THR A 1 100 ? 28.352 -12.421 -11.581 1.00 75.00 100 THR A O 1
ATOM 767 N N . ILE A 1 101 ? 26.622 -12.583 -10.119 1.00 59.56 101 ILE A N 1
ATOM 768 C CA . ILE A 1 101 ? 27.152 -11.727 -9.051 1.00 59.56 101 ILE A CA 1
ATOM 769 C C . ILE A 1 101 ? 28.116 -12.546 -8.196 1.00 59.56 101 ILE A C 1
ATOM 771 O O . ILE A 1 101 ? 27.765 -13.712 -7.902 1.00 59.56 101 ILE A O 1
#

pLDDT: mean 94.43, std 5.31, range [59.56, 98.62]